Protein AF-A0A920BHS3-F1 (afdb_monomer_lite)

Sequence (103 aa):
MYTATYDMNGAQTLKPINDEVPKLIEKRTIVDLEEWPYPKEQLVPITEVVHDRLNVEVFRGCTRGCRFCQAGMITRPVRERSDEQVRTMIQSGLKRTGYDEVA

Foldseek 3Di:
DWDWDADPVRDIDIDDPDPVDDNDDDQPADPAPQPPDDPLDDDADPDDDPPNAAEFCFKQEDPPPDPPDPSNVNGPDIHGYDPVSRVVSVVSNCVVHVGPHYD

Radius of gyration: 20.28 Å; chains: 1; bounding box: 46×28×50 Å

Secondary structure (DSSP, 8-state):
-EEEEE-TT--EEEEESSTTS-SSPPP---S-TTTSPP-------SS--TT-SB----EES-TT--TT-HHHHHHPSPEE--HHHHHHHHHHHHHHH--S-B-

pLDDT: mean 92.04, std 3.55, range [77.75, 97.06]

Structure (mmCIF, N/CA/C/O backbone):
data_AF-A0A920BHS3-F1
#
_entry.id   AF-A0A920BHS3-F1
#
loop_
_atom_site.group_PDB
_atom_site.id
_atom_site.type_symbol
_atom_site.label_atom_id
_atom_site.label_alt_id
_atom_site.label_comp_id
_atom_site.label_asym_id
_atom_site.label_entity_id
_atom_site.label_seq_id
_atom_site.pdbx_PDB_ins_code
_atom_site.Cartn_x
_atom_site.Cartn_y
_atom_site.Cartn_z
_atom_site.occupancy
_atom_site.B_iso_or_equiv
_atom_site.auth_seq_id
_atom_site.auth_comp_id
_atom_site.auth_asym_id
_atom_site.auth_atom_id
_atom_site.pdbx_PDB_model_num
ATOM 1 N N . MET A 1 1 ? 0.378 0.891 -30.132 1.00 86.44 1 MET A N 1
ATOM 2 C CA . MET A 1 1 ? 1.197 1.901 -29.421 1.00 86.44 1 MET A CA 1
ATOM 3 C C . MET A 1 1 ? 2.664 1.489 -29.338 1.00 86.44 1 MET A C 1
ATOM 5 O O . MET A 1 1 ? 3.511 2.337 -29.563 1.00 86.44 1 MET A O 1
ATOM 9 N N . TYR A 1 2 ? 2.984 0.212 -29.092 1.00 95.94 2 TYR A N 1
ATOM 10 C CA . TYR A 1 2 ? 4.367 -0.283 -29.073 1.00 95.94 2 TYR A CA 1
ATOM 11 C C . TYR A 1 2 ? 4.536 -1.502 -29.984 1.00 95.94 2 TYR A C 1
ATOM 13 O O . TYR A 1 2 ? 3.586 -2.266 -30.156 1.00 95.94 2 TYR A O 1
ATOM 21 N N . THR A 1 3 ? 5.745 -1.695 -30.507 1.00 96.06 3 THR A N 1
ATOM 22 C CA . THR A 1 3 ? 6.179 -2.902 -31.218 1.00 96.06 3 THR A CA 1
ATOM 23 C C . THR A 1 3 ? 7.162 -3.671 -30.344 1.00 96.06 3 THR A C 1
ATOM 25 O O . THR A 1 3 ? 8.120 -3.091 -29.827 1.00 96.06 3 THR A O 1
ATOM 28 N N . ALA A 1 4 ? 6.924 -4.972 -30.180 1.00 95.81 4 ALA A N 1
ATOM 29 C CA . ALA A 1 4 ? 7.804 -5.863 -29.435 1.00 95.81 4 ALA A CA 1
ATOM 30 C C . ALA A 1 4 ? 8.838 -6.519 -30.360 1.00 95.81 4 ALA A C 1
ATOM 32 O O . ALA A 1 4 ? 8.488 -7.042 -31.416 1.00 95.81 4 ALA A O 1
ATOM 33 N N . THR A 1 5 ? 10.099 -6.531 -29.937 1.00 96.00 5 THR A N 1
ATOM 34 C CA . THR A 1 5 ? 11.183 -7.310 -30.555 1.00 96.00 5 THR A CA 1
ATOM 35 C C . THR A 1 5 ? 11.789 -8.251 -29.522 1.00 96.00 5 THR A C 1
ATOM 37 O O . THR A 1 5 ? 11.865 -7.883 -28.349 1.00 96.00 5 THR A O 1
ATOM 40 N N . TYR A 1 6 ? 12.237 -9.429 -29.951 1.00 96.62 6 TYR A N 1
ATOM 41 C CA . TYR A 1 6 ? 12.807 -10.455 -29.076 1.00 96.62 6 TYR A CA 1
ATOM 42 C C . TYR A 1 6 ? 14.255 -10.733 -29.466 1.00 96.62 6 TYR A C 1
ATOM 44 O O . TYR A 1 6 ? 14.568 -10.786 -30.657 1.00 96.62 6 TYR A O 1
ATOM 52 N N . ASP A 1 7 ? 15.132 -10.878 -28.476 1.00 95.94 7 ASP A N 1
ATOM 53 C CA . ASP A 1 7 ? 16.509 -11.310 -28.713 1.00 95.94 7 ASP A CA 1
ATOM 54 C C . ASP A 1 7 ? 16.613 -12.840 -28.883 1.00 95.94 7 ASP A C 1
ATOM 56 O O . ASP A 1 7 ? 15.622 -13.571 -28.807 1.00 95.94 7 ASP A O 1
ATOM 60 N N . MET A 1 8 ? 17.834 -13.338 -29.098 1.00 97.06 8 MET A N 1
ATOM 61 C CA . MET A 1 8 ? 18.115 -14.774 -29.241 1.00 97.06 8 MET A CA 1
ATOM 62 C C . MET A 1 8 ? 17.786 -15.613 -27.992 1.00 97.06 8 MET A C 1
ATOM 64 O O . MET A 1 8 ? 17.661 -16.829 -28.099 1.00 97.06 8 MET A O 1
ATOM 68 N N . ASN A 1 9 ? 17.628 -14.975 -26.828 1.00 96.38 9 ASN A N 1
ATOM 69 C CA . ASN A 1 9 ? 17.251 -15.604 -25.562 1.00 96.38 9 ASN A CA 1
ATOM 70 C C . ASN A 1 9 ? 15.748 -15.442 -25.253 1.00 96.38 9 ASN A C 1
ATOM 72 O O . ASN A 1 9 ? 15.288 -15.874 -24.196 1.00 96.38 9 ASN A O 1
ATOM 76 N N . GLY A 1 10 ? 14.978 -14.810 -26.147 1.00 93.19 10 GLY A N 1
ATOM 77 C CA . GLY A 1 10 ? 13.555 -14.533 -25.964 1.00 93.19 10 GLY A CA 1
ATOM 78 C C . GLY A 1 10 ? 13.247 -13.326 -25.070 1.00 93.19 10 GLY A C 1
ATOM 79 O O . GLY A 1 10 ? 12.088 -13.132 -24.699 1.00 93.19 10 GLY A O 1
ATOM 80 N N . ALA A 1 11 ? 14.235 -12.498 -24.718 1.00 94.94 11 ALA A N 1
ATOM 81 C CA . ALA A 1 11 ? 14.000 -11.288 -23.939 1.00 94.94 11 ALA A CA 1
ATOM 82 C C . ALA A 1 11 ? 13.293 -10.221 -24.788 1.00 94.94 11 ALA A C 1
ATOM 84 O O . ALA A 1 11 ? 13.702 -9.923 -25.912 1.00 94.94 11 ALA A O 1
ATOM 85 N N . GLN A 1 12 ? 12.226 -9.632 -24.241 1.00 95.12 12 GLN A N 1
ATOM 86 C CA . GLN A 1 12 ? 11.399 -8.648 -24.938 1.00 95.12 12 GLN A CA 1
ATOM 87 C C . GLN A 1 12 ? 11.950 -7.224 -24.784 1.00 95.12 12 GLN A C 1
ATOM 89 O O . GLN A 1 12 ? 12.262 -6.778 -23.683 1.00 95.12 12 GLN A O 1
ATOM 94 N N . THR A 1 13 ? 11.964 -6.473 -25.886 1.00 94.25 13 THR A N 1
ATOM 95 C CA . THR A 1 13 ? 12.139 -5.014 -25.908 1.00 94.25 13 THR A CA 1
ATOM 96 C C . THR A 1 13 ? 10.930 -4.356 -26.567 1.00 94.25 13 THR A C 1
ATOM 98 O O . THR A 1 13 ? 10.475 -4.813 -27.615 1.00 94.25 13 THR A O 1
ATOM 101 N N . LEU A 1 14 ? 10.419 -3.274 -25.974 1.00 94.81 14 LEU A N 1
ATOM 102 C CA . LEU A 1 14 ? 9.314 -2.485 -26.523 1.00 94.81 14 LEU A CA 1
ATOM 103 C C . LEU A 1 14 ? 9.842 -1.196 -27.159 1.00 94.81 14 LEU A C 1
ATOM 105 O O . LEU A 1 14 ? 10.611 -0.466 -26.536 1.00 94.81 14 LEU A O 1
ATOM 109 N N . LYS A 1 15 ? 9.401 -0.895 -28.384 1.00 94.56 15 LYS A N 1
ATOM 110 C CA . LYS A 1 15 ? 9.671 0.379 -29.068 1.00 94.56 15 LYS A CA 1
ATOM 111 C C . LYS A 1 15 ? 8.361 1.108 -29.375 1.00 94.56 15 LYS A C 1
ATOM 113 O O . LYS A 1 15 ? 7.433 0.454 -29.851 1.00 94.56 15 LYS A O 1
ATOM 118 N N . PRO A 1 16 ? 8.256 2.423 -29.119 1.00 96.12 16 PRO A N 1
ATOM 119 C CA . PRO A 1 16 ? 7.111 3.215 -29.563 1.00 96.12 16 PRO A CA 1
ATOM 120 C C . PRO A 1 16 ? 6.905 3.108 -31.076 1.00 96.12 16 PRO A C 1
ATOM 122 O O . PRO A 1 16 ? 7.879 3.023 -31.824 1.00 96.12 16 PRO A O 1
ATOM 125 N N . ILE A 1 17 ? 5.649 3.122 -31.529 1.00 96.38 17 ILE A N 1
ATOM 126 C CA . ILE A 1 17 ? 5.331 3.127 -32.969 1.00 96.38 17 ILE A CA 1
ATOM 127 C C . ILE A 1 17 ? 5.546 4.499 -33.626 1.00 96.38 17 ILE A C 1
ATOM 129 O O . ILE A 1 17 ? 5.704 4.561 -34.841 1.00 96.38 17 ILE A O 1
ATOM 133 N N . ASN A 1 18 ? 5.519 5.581 -32.842 1.00 95.38 18 ASN A N 1
ATOM 134 C CA . ASN A 1 18 ? 5.727 6.964 -33.273 1.00 95.38 18 ASN A CA 1
ATOM 135 C C . ASN A 1 18 ? 6.207 7.828 -32.085 1.00 95.38 18 ASN A C 1
ATOM 137 O O . ASN A 1 18 ? 6.285 7.336 -30.956 1.00 95.38 18 ASN A O 1
ATOM 141 N N . ASP A 1 19 ? 6.506 9.104 -32.339 1.00 94.81 19 ASP A N 1
ATOM 142 C CA . ASP A 1 19 ? 7.035 10.037 -31.331 1.00 94.81 19 ASP A CA 1
ATOM 143 C C . ASP A 1 19 ? 5.987 10.554 -30.328 1.00 94.81 19 ASP A C 1
ATOM 145 O O . ASP A 1 19 ? 6.352 11.106 -29.292 1.00 94.81 19 ASP A O 1
ATOM 149 N N . GLU A 1 20 ? 4.692 10.348 -30.587 1.00 95.88 20 GLU A N 1
ATOM 150 C CA . GLU A 1 20 ? 3.614 10.704 -29.649 1.00 95.88 20 GLU A CA 1
ATOM 151 C C . GLU A 1 20 ? 3.515 9.712 -28.482 1.00 95.88 20 GLU A C 1
ATOM 153 O O . GLU A 1 20 ? 2.950 10.017 -27.430 1.00 95.88 20 GLU A O 1
ATOM 158 N N . VAL A 1 21 ? 4.058 8.505 -28.657 1.00 95.38 21 VAL A N 1
ATOM 159 C CA . VAL A 1 21 ? 4.040 7.455 -27.645 1.00 95.38 21 VAL A CA 1
ATOM 160 C C . VAL A 1 21 ? 5.326 7.518 -26.805 1.00 95.38 21 VAL A C 1
ATOM 162 O O . VAL A 1 21 ? 6.431 7.438 -27.350 1.00 95.38 21 VAL A O 1
ATOM 165 N N . PRO A 1 22 ? 5.233 7.603 -25.465 1.00 94.00 22 PRO A N 1
ATOM 166 C CA . PRO A 1 22 ? 6.405 7.764 -24.613 1.00 94.00 22 PRO A CA 1
ATOM 167 C C . PRO A 1 22 ? 7.342 6.553 -24.682 1.00 94.00 22 PRO A C 1
ATOM 169 O O . PRO A 1 22 ? 6.917 5.399 -24.588 1.00 94.00 22 PRO A O 1
ATOM 172 N N . LYS A 1 23 ? 8.648 6.825 -24.794 1.00 92.25 23 LYS A N 1
ATOM 173 C CA . LYS A 1 23 ? 9.713 5.804 -24.783 1.00 92.25 23 LYS A CA 1
ATOM 174 C C . LYS A 1 23 ? 9.846 5.105 -23.429 1.00 92.25 23 LYS A C 1
ATOM 176 O O . LYS A 1 23 ? 10.166 3.922 -23.388 1.00 92.25 23 LYS A O 1
ATOM 181 N N . LEU A 1 24 ? 9.605 5.833 -22.340 1.00 91.75 24 LEU A N 1
ATOM 182 C CA . LEU A 1 24 ? 9.650 5.335 -20.968 1.00 91.75 24 LEU A CA 1
ATOM 183 C C . LEU A 1 24 ? 8.269 5.507 -20.336 1.00 91.75 24 LEU A C 1
ATOM 185 O O . LEU A 1 24 ? 7.707 6.598 -20.361 1.00 91.75 24 LEU A O 1
ATOM 189 N N . ILE A 1 25 ? 7.728 4.423 -19.780 1.00 90.75 25 ILE A N 1
ATOM 190 C CA . ILE A 1 25 ? 6.478 4.454 -19.020 1.00 90.75 25 ILE A CA 1
ATOM 191 C C . ILE A 1 25 ? 6.809 4.698 -17.555 1.00 90.75 25 ILE A C 1
ATOM 193 O O . ILE A 1 25 ? 7.488 3.890 -16.918 1.00 90.75 25 ILE A O 1
ATOM 197 N N . GLU A 1 26 ? 6.263 5.775 -17.004 1.00 90.62 26 GLU A N 1
ATOM 198 C CA . GLU A 1 26 ? 6.299 5.996 -15.568 1.00 90.62 26 GLU A CA 1
ATOM 199 C C . GLU A 1 26 ? 5.255 5.125 -14.872 1.00 90.62 26 GLU A C 1
ATOM 201 O O . GLU A 1 26 ? 4.053 5.161 -15.158 1.00 90.62 26 GLU A O 1
ATOM 206 N N . LYS A 1 27 ? 5.724 4.318 -13.922 1.00 88.81 27 LYS A N 1
ATOM 207 C CA . LYS A 1 27 ? 4.846 3.513 -13.084 1.00 88.81 27 LYS A CA 1
ATOM 208 C C . LYS A 1 27 ? 4.097 4.432 -12.122 1.00 88.81 27 LYS A C 1
ATOM 210 O O . LYS A 1 27 ? 4.714 5.044 -11.255 1.00 88.81 27 LYS A O 1
ATOM 215 N N . ARG A 1 28 ? 2.761 4.436 -12.182 1.00 89.12 28 ARG A N 1
ATOM 216 C CA . ARG A 1 28 ? 1.922 5.131 -11.193 1.00 89.12 28 ARG A CA 1
ATOM 217 C C . ARG A 1 28 ? 2.060 4.480 -9.818 1.00 89.12 28 ARG A C 1
ATOM 219 O O . ARG A 1 28 ? 1.407 3.482 -9.520 1.00 89.12 28 ARG A O 1
ATOM 226 N N . THR A 1 29 ? 2.928 5.051 -8.994 1.00 88.94 29 THR A N 1
ATOM 227 C CA . THR A 1 29 ? 3.212 4.583 -7.639 1.00 88.94 29 THR A CA 1
ATOM 228 C C . THR A 1 29 ? 3.096 5.762 -6.691 1.00 88.94 29 THR A C 1
ATOM 230 O O . THR A 1 29 ? 3.776 6.764 -6.866 1.00 88.94 29 THR A O 1
ATOM 233 N N . ILE A 1 30 ? 2.238 5.634 -5.682 1.00 89.44 30 ILE A N 1
ATOM 234 C CA . ILE A 1 30 ? 2.196 6.572 -4.558 1.00 89.44 30 ILE A CA 1
ATOM 235 C C . ILE A 1 30 ? 3.484 6.382 -3.759 1.00 89.44 30 ILE A C 1
ATOM 237 O O . ILE A 1 30 ? 3.722 5.281 -3.268 1.00 89.44 30 ILE A O 1
ATOM 241 N N . VAL A 1 31 ? 4.333 7.400 -3.687 1.00 87.62 31 VAL A N 1
ATOM 242 C CA . VAL A 1 31 ? 5.631 7.281 -3.008 1.00 87.62 31 VAL A CA 1
ATOM 243 C C . VAL A 1 31 ? 5.423 7.225 -1.501 1.00 87.62 31 VAL A C 1
ATOM 245 O O . VAL A 1 31 ? 5.838 6.255 -0.871 1.00 87.62 31 VAL A O 1
ATOM 248 N N . ASP A 1 32 ? 4.705 8.211 -0.972 1.00 91.06 32 ASP A N 1
ATOM 249 C CA . ASP A 1 32 ? 4.383 8.323 0.440 1.00 91.06 32 ASP A CA 1
ATOM 250 C C . ASP A 1 32 ? 2.921 7.937 0.684 1.00 91.06 32 ASP A C 1
ATOM 252 O O . ASP A 1 32 ? 1.991 8.550 0.151 1.00 91.06 32 ASP A O 1
ATOM 256 N N . LEU A 1 33 ? 2.718 6.863 1.447 1.00 91.56 33 LEU A N 1
ATOM 257 C CA . LEU A 1 33 ? 1.378 6.407 1.784 1.00 91.56 33 LEU A CA 1
ATOM 258 C C . LEU A 1 33 ? 0.750 7.302 2.860 1.00 91.56 33 LEU A C 1
ATOM 260 O O . LEU A 1 33 ? -0.470 7.444 2.865 1.00 91.56 33 LEU A O 1
ATOM 264 N N . GLU A 1 34 ? 1.555 7.924 3.720 1.00 87.69 34 GLU A N 1
ATOM 265 C CA . GLU A 1 34 ? 1.114 8.777 4.819 1.00 87.69 34 GLU A CA 1
ATOM 266 C C . GLU A 1 34 ? 0.449 10.058 4.308 1.00 87.69 34 GLU A C 1
ATOM 268 O O . GLU A 1 34 ? -0.657 10.382 4.746 1.00 87.69 34 GLU A O 1
ATOM 273 N N . GLU A 1 35 ? 1.039 10.706 3.301 1.00 88.75 35 GLU A N 1
ATOM 274 C CA . GLU A 1 35 ? 0.441 11.870 2.629 1.00 88.75 35 GLU A CA 1
ATOM 275 C C . GLU A 1 35 ? -0.786 11.509 1.780 1.00 88.75 35 GLU A C 1
ATOM 277 O O . GLU A 1 35 ? -1.640 12.356 1.496 1.00 88.75 35 GLU A O 1
ATOM 282 N N . TRP A 1 36 ? -0.906 10.246 1.362 1.00 87.88 36 TRP A N 1
ATOM 283 C CA . TRP A 1 36 ? -2.009 9.828 0.510 1.00 87.88 36 TRP A CA 1
ATOM 284 C C . TRP A 1 36 ? -3.324 9.725 1.293 1.00 87.88 36 TRP A C 1
ATOM 286 O O . TRP A 1 36 ? -3.399 8.969 2.274 1.00 87.88 36 TRP A O 1
ATOM 296 N N . PRO A 1 37 ? -4.403 10.393 0.831 1.00 82.94 37 PRO A N 1
ATOM 297 C CA . PRO A 1 37 ? -5.675 10.403 1.532 1.00 82.94 37 PRO A CA 1
ATOM 298 C C . PRO A 1 37 ? -6.231 8.987 1.681 1.00 82.94 37 PRO A C 1
ATOM 300 O O . PRO A 1 37 ? -6.557 8.300 0.710 1.00 82.94 37 PRO A O 1
ATOM 303 N N . TYR A 1 38 ? -6.355 8.560 2.933 1.00 79.06 38 TYR A N 1
ATOM 304 C CA . TYR A 1 38 ? -7.063 7.343 3.293 1.00 79.06 38 TYR A CA 1
ATOM 305 C C . TYR A 1 38 ? -8.575 7.509 3.032 1.00 79.06 38 TYR A C 1
ATOM 307 O O . TYR A 1 38 ? -9.115 8.577 3.344 1.00 79.06 38 TYR A O 1
ATOM 315 N N . PRO A 1 39 ? -9.288 6.497 2.499 1.00 77.75 39 PRO A N 1
ATOM 316 C CA . PRO A 1 39 ? -10.749 6.505 2.422 1.00 77.75 39 PRO A CA 1
ATOM 317 C C . PRO A 1 39 ? -11.363 6.448 3.829 1.00 77.75 39 PRO A C 1
ATOM 319 O O . PRO A 1 39 ? -11.697 5.392 4.356 1.00 77.75 39 PRO A O 1
ATOM 322 N N . LYS A 1 40 ? -11.509 7.623 4.451 1.00 80.88 40 LYS A N 1
ATOM 323 C CA . LYS A 1 40 ? -11.993 7.793 5.832 1.00 80.88 40 LYS A CA 1
ATOM 324 C C . LYS A 1 40 ? -13.462 7.388 6.021 1.00 80.88 40 LYS A C 1
ATOM 326 O O . LYS A 1 40 ? -13.897 7.234 7.159 1.00 80.88 40 LYS A O 1
ATOM 331 N N . GLU A 1 41 ? -14.215 7.243 4.934 1.00 86.12 41 GLU A N 1
ATOM 332 C CA . GLU A 1 41 ? -15.660 6.993 4.912 1.00 86.12 41 GLU A CA 1
ATOM 333 C C . GLU A 1 41 ? -15.957 5.657 4.235 1.00 86.12 41 GLU A C 1
ATOM 335 O O . GLU A 1 41 ? -16.410 5.595 3.095 1.00 86.12 41 GLU A O 1
ATOM 340 N N . GLN A 1 42 ? -15.656 4.566 4.939 1.00 86.31 42 GLN A N 1
ATOM 341 C CA . GLN A 1 42 ? -16.051 3.233 4.497 1.00 86.31 42 GLN A CA 1
ATOM 342 C C . GLN A 1 42 ? -17.584 3.115 4.530 1.00 86.31 42 GLN A C 1
ATOM 344 O O . GLN A 1 42 ? -18.219 3.500 5.513 1.00 86.31 42 GLN A O 1
ATOM 349 N N . LEU A 1 43 ? -18.172 2.571 3.461 1.00 89.19 43 LEU A N 1
ATOM 350 C CA . LEU A 1 43 ? -19.603 2.270 3.408 1.00 89.19 43 LEU A CA 1
ATOM 351 C C . LEU A 1 43 ? -19.950 1.175 4.426 1.00 89.19 43 LEU A C 1
ATOM 353 O O . LEU A 1 43 ? -19.227 0.182 4.543 1.00 89.19 43 LEU A O 1
ATOM 357 N N . VAL A 1 44 ? -21.069 1.357 5.128 1.00 92.06 44 VAL A N 1
ATOM 358 C CA . VAL A 1 44 ? -21.608 0.385 6.088 1.00 92.06 44 VAL A CA 1
ATOM 359 C C . VAL A 1 44 ? -22.860 -0.252 5.480 1.00 92.06 44 VAL A C 1
ATOM 361 O O . VAL A 1 44 ? -23.824 0.468 5.199 1.00 92.06 44 VAL A O 1
ATOM 364 N N . PRO A 1 45 ? -22.849 -1.565 5.201 1.00 91.12 45 PRO A N 1
ATOM 365 C CA . PRO A 1 45 ? -24.020 -2.274 4.701 1.00 91.12 45 PRO A CA 1
ATOM 366 C C . PRO A 1 45 ? -25.172 -2.272 5.714 1.00 91.12 45 PRO A C 1
ATOM 368 O O . PRO A 1 45 ? -24.962 -2.264 6.920 1.00 91.12 45 PRO A O 1
ATOM 371 N N . ILE A 1 46 ? -26.409 -2.335 5.217 1.00 91.88 46 ILE A N 1
ATOM 372 C CA . ILE A 1 46 ? -27.627 -2.491 6.042 1.00 91.88 46 ILE A CA 1
ATOM 373 C C . ILE A 1 46 ? -28.047 -3.962 6.215 1.00 91.88 46 ILE A C 1
ATOM 375 O O . ILE A 1 46 ? -29.143 -4.255 6.684 1.00 91.88 46 ILE A O 1
ATOM 379 N N . THR A 1 47 ? -27.214 -4.890 5.751 1.00 92.12 47 THR A N 1
ATOM 380 C CA . THR A 1 47 ? -27.431 -6.337 5.793 1.00 92.12 47 THR A CA 1
ATOM 381 C C . THR A 1 47 ? -26.117 -7.008 6.160 1.00 92.12 47 THR A C 1
ATOM 383 O O . THR A 1 47 ? -25.054 -6.439 5.918 1.00 92.12 47 THR A O 1
ATOM 386 N N . GLU A 1 48 ? -26.191 -8.202 6.731 1.00 88.44 48 GLU A N 1
ATOM 387 C CA . GLU A 1 48 ? -25.010 -8.952 7.140 1.00 88.44 48 GLU A CA 1
ATOM 388 C C . GLU A 1 48 ? -24.146 -9.321 5.924 1.00 88.44 48 GLU A C 1
ATOM 390 O O . GLU A 1 48 ? -24.646 -9.762 4.883 1.00 88.44 48 GLU A O 1
ATOM 395 N N . VAL A 1 49 ? -22.832 -9.134 6.053 1.00 90.81 49 VAL A N 1
ATOM 396 C CA . VAL A 1 49 ? -21.849 -9.443 5.011 1.00 90.81 49 VAL A CA 1
ATOM 397 C C . VAL A 1 49 ? -20.712 -10.289 5.575 1.00 90.81 49 VAL A C 1
ATOM 399 O O . VAL A 1 49 ? -20.387 -10.231 6.752 1.00 90.81 49 VAL A O 1
ATOM 402 N N . VAL A 1 50 ? -20.039 -11.053 4.712 1.00 91.19 50 VAL A N 1
ATOM 403 C CA . VAL A 1 50 ? -18.935 -11.949 5.119 1.00 91.19 50 VAL A CA 1
ATOM 404 C C . VAL A 1 50 ? -17.766 -11.197 5.778 1.00 91.19 50 VAL A C 1
ATOM 406 O O . VAL A 1 50 ? -17.009 -11.764 6.566 1.00 91.19 50 VAL A O 1
ATOM 409 N N . HIS A 1 51 ? -17.576 -9.922 5.440 1.00 89.00 51 HIS A N 1
ATOM 410 C CA . HIS A 1 51 ? -16.522 -9.074 5.995 1.00 89.00 51 HIS A CA 1
ATOM 411 C C . HIS A 1 51 ? -17.130 -7.868 6.706 1.00 89.00 51 HIS A C 1
ATOM 413 O O . HIS A 1 51 ? -16.947 -6.731 6.272 1.00 89.00 51 HIS A O 1
ATOM 419 N N . ASP A 1 52 ? -17.857 -8.144 7.787 1.00 90.38 52 ASP A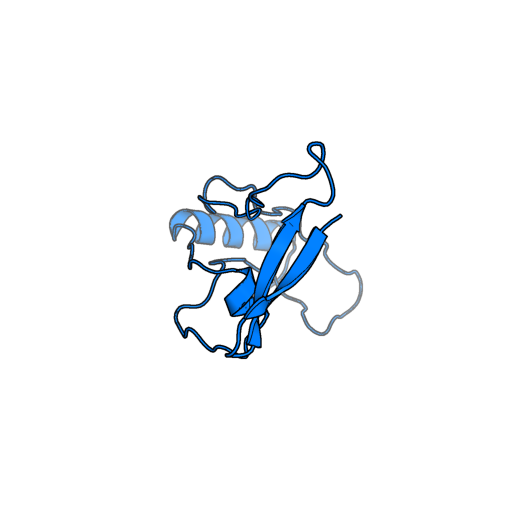 N 1
ATOM 420 C CA . ASP A 1 52 ? -18.541 -7.143 8.610 1.00 90.38 52 ASP A CA 1
ATOM 421 C C . ASP A 1 52 ? -17.591 -6.498 9.635 1.00 90.38 52 ASP A C 1
ATOM 423 O O . ASP A 1 52 ? -17.679 -6.708 10.841 1.00 90.38 52 ASP A O 1
ATOM 427 N N . ARG A 1 53 ? -16.579 -5.785 9.127 1.00 92.44 53 ARG A N 1
ATOM 428 C CA . ARG A 1 53 ? -15.518 -5.163 9.934 1.00 92.44 53 ARG A CA 1
ATOM 429 C C . ARG A 1 53 ? -14.913 -3.939 9.257 1.00 92.44 53 ARG A C 1
ATOM 431 O O . ARG A 1 53 ? -14.980 -3.771 8.031 1.00 92.44 53 ARG A O 1
ATOM 438 N N . LEU A 1 54 ? -14.252 -3.098 10.048 1.00 93.12 54 LEU A N 1
ATOM 439 C CA . LEU A 1 54 ? -13.480 -1.970 9.534 1.00 93.12 54 LEU A CA 1
ATOM 440 C C . LEU A 1 54 ? -12.191 -2.483 8.875 1.00 93.12 54 LEU A C 1
ATOM 442 O O . LEU A 1 54 ? -11.404 -3.161 9.526 1.00 93.12 54 LEU A O 1
ATOM 446 N N . ASN A 1 55 ? -11.948 -2.142 7.608 1.00 92.31 55 ASN A N 1
ATOM 447 C CA . ASN A 1 55 ? -10.708 -2.517 6.920 1.00 92.31 55 ASN A CA 1
ATOM 448 C C . ASN A 1 55 ? -9.743 -1.337 6.933 1.00 92.31 55 ASN A C 1
ATOM 450 O O . ASN A 1 55 ? -10.134 -0.249 6.515 1.00 92.31 55 ASN A O 1
ATOM 454 N N . VAL A 1 56 ? -8.494 -1.544 7.354 1.00 93.12 56 VAL A N 1
ATOM 455 C CA . VAL A 1 56 ? -7.489 -0.475 7.459 1.00 93.12 56 VAL A CA 1
ATOM 456 C C . VAL A 1 56 ? -6.218 -0.835 6.682 1.00 93.12 56 VAL A C 1
ATOM 458 O O . VAL A 1 56 ? -5.497 -1.770 7.014 1.00 93.12 56 VAL A O 1
ATOM 461 N N . GLU A 1 57 ? -5.890 -0.062 5.638 1.00 93.00 57 GLU A N 1
ATOM 462 C CA . GLU A 1 57 ? -4.648 -0.259 4.868 1.00 93.00 57 GLU A CA 1
ATOM 463 C C . GLU A 1 57 ? -3.438 0.258 5.660 1.00 93.00 57 GLU A C 1
ATOM 465 O O . GLU A 1 57 ? -3.175 1.461 5.685 1.00 93.00 57 GLU A O 1
ATOM 470 N N . VAL A 1 58 ? -2.685 -0.657 6.276 1.00 93.75 58 VAL A N 1
ATOM 471 C CA . VAL A 1 58 ? -1.462 -0.346 7.042 1.00 93.75 58 VAL A CA 1
ATOM 472 C C . VAL A 1 58 ? -0.205 -0.225 6.172 1.00 93.75 58 VAL A C 1
ATOM 474 O O . VAL A 1 58 ? 0.700 0.541 6.493 1.00 93.75 58 VAL A O 1
ATOM 477 N N . PHE A 1 59 ? -0.136 -0.949 5.052 1.00 93.62 59 PHE A N 1
ATOM 478 C CA . PHE A 1 59 ? 0.976 -0.886 4.102 1.00 93.62 59 PHE A CA 1
ATOM 479 C C . PHE A 1 59 ? 0.533 -1.295 2.695 1.00 93.62 59 PHE A C 1
ATOM 481 O O . PHE A 1 59 ? -0.485 -1.961 2.508 1.00 93.62 59 PHE A O 1
ATOM 488 N N . ARG A 1 60 ? 1.350 -0.957 1.691 1.00 93.06 60 ARG A N 1
ATOM 489 C CA . ARG A 1 60 ? 1.202 -1.422 0.308 1.00 93.06 60 ARG A CA 1
ATOM 490 C C . ARG A 1 60 ? 2.521 -1.971 -0.226 1.00 93.06 60 ARG A C 1
ATOM 492 O O . ARG A 1 60 ? 3.533 -1.277 -0.239 1.00 93.06 60 ARG A O 1
ATOM 499 N N . GLY A 1 61 ? 2.496 -3.205 -0.721 1.00 91.75 61 GLY A N 1
ATOM 500 C CA . GLY A 1 61 ? 3.687 -3.945 -1.154 1.00 91.75 61 GLY A CA 1
ATOM 501 C C . GLY A 1 61 ? 3.854 -5.249 -0.378 1.00 91.75 61 GLY A C 1
ATOM 502 O O . GLY A 1 61 ? 3.077 -5.545 0.515 1.00 91.75 61 GLY A O 1
ATOM 503 N N . CYS A 1 62 ? 4.855 -6.062 -0.717 1.00 90.62 62 CYS A N 1
ATOM 504 C CA . CYS A 1 62 ? 5.179 -7.271 0.046 1.00 90.62 62 CYS A CA 1
ATOM 505 C C . CYS A 1 62 ? 6.695 -7.498 0.069 1.00 90.62 62 CYS A C 1
ATOM 507 O O . CYS A 1 62 ? 7.341 -7.453 -0.980 1.00 90.62 62 CYS A O 1
ATOM 509 N N . THR A 1 63 ? 7.251 -7.795 1.246 1.00 90.12 63 THR A N 1
ATOM 510 C CA . THR A 1 63 ? 8.686 -8.075 1.443 1.00 90.12 63 THR A CA 1
ATOM 511 C C . THR A 1 63 ? 9.117 -9.441 0.901 1.00 90.12 63 THR A C 1
ATOM 513 O O . THR A 1 63 ? 10.303 -9.671 0.689 1.00 90.12 63 THR A O 1
ATOM 516 N N . ARG A 1 64 ? 8.178 -10.361 0.627 1.00 90.62 64 ARG A N 1
ATOM 517 C CA . ARG A 1 64 ? 8.497 -11.758 0.268 1.00 90.62 64 ARG A CA 1
ATOM 518 C C . ARG A 1 64 ? 9.019 -11.974 -1.145 1.00 90.62 64 ARG A C 1
ATOM 520 O O . ARG A 1 64 ? 9.577 -13.026 -1.433 1.00 90.62 64 ARG A O 1
ATOM 527 N N . GLY A 1 65 ? 8.822 -11.026 -2.056 1.00 87.44 65 GLY A N 1
ATOM 528 C CA . GLY A 1 65 ? 9.471 -11.095 -3.364 1.00 87.44 65 GLY A CA 1
ATOM 529 C C . GLY A 1 65 ? 8.967 -12.188 -4.325 1.00 87.44 65 GLY A C 1
ATOM 530 O O . GLY A 1 65 ? 9.526 -12.304 -5.417 1.00 87.44 65 GLY A O 1
ATOM 531 N N . CYS A 1 66 ? 7.898 -12.930 -4.007 1.00 92.81 66 CYS A N 1
ATOM 532 C CA . CYS A 1 66 ? 7.371 -14.023 -4.838 1.00 92.81 66 CYS A CA 1
ATOM 533 C C . CYS A 1 66 ? 7.151 -13.589 -6.299 1.00 92.81 66 CYS A C 1
ATOM 535 O O . CYS A 1 66 ? 6.402 -12.647 -6.563 1.00 92.81 66 CYS A O 1
ATOM 537 N N . ARG A 1 67 ? 7.796 -14.279 -7.250 1.00 90.38 67 ARG A N 1
ATOM 538 C CA . ARG A 1 67 ? 7.763 -13.935 -8.688 1.00 90.38 67 ARG A CA 1
ATOM 539 C C . ARG A 1 67 ? 6.404 -14.174 -9.346 1.00 90.38 67 ARG A C 1
ATOM 541 O O . ARG A 1 67 ? 6.068 -13.498 -10.306 1.00 90.38 67 ARG A O 1
ATOM 548 N N . PHE A 1 68 ? 5.625 -15.104 -8.801 1.00 92.88 68 PHE A N 1
ATOM 549 C CA . PHE A 1 68 ? 4.280 -15.434 -9.276 1.00 92.88 68 PHE A CA 1
ATOM 550 C C . PHE A 1 68 ? 3.185 -14.556 -8.647 1.00 92.88 68 PHE A C 1
ATOM 552 O O . PHE A 1 68 ? 2.029 -14.630 -9.052 1.00 92.88 68 PHE A O 1
ATOM 559 N N . CYS A 1 69 ? 3.511 -13.737 -7.638 1.00 93.50 69 CYS A N 1
ATOM 560 C CA . CYS A 1 69 ? 2.521 -12.905 -6.964 1.00 93.50 69 CYS A CA 1
ATOM 561 C C . CYS A 1 69 ? 2.290 -11.616 -7.759 1.00 93.50 69 CYS A C 1
ATOM 563 O O . CYS A 1 69 ? 3.096 -10.683 -7.694 1.00 93.50 69 CYS A O 1
ATOM 565 N N . GLN A 1 70 ? 1.165 -11.551 -8.474 1.00 92.81 70 GLN A N 1
ATOM 566 C CA . GLN A 1 70 ? 0.764 -10.369 -9.24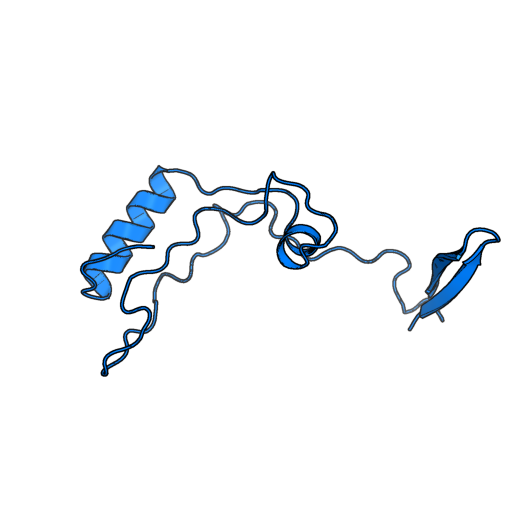0 1.00 92.81 70 GLN A CA 1
ATOM 567 C C . GLN A 1 70 ? 0.639 -9.128 -8.342 1.00 92.81 70 GLN A C 1
ATOM 569 O O . GLN A 1 70 ? 1.237 -8.097 -8.656 1.00 92.81 70 GLN A O 1
ATOM 574 N N . ALA A 1 71 ? -0.023 -9.244 -7.184 1.00 89.38 71 ALA A N 1
ATOM 575 C CA . ALA A 1 71 ? -0.119 -8.156 -6.208 1.00 89.38 71 ALA A CA 1
ATOM 576 C C . ALA A 1 71 ? 1.270 -7.644 -5.797 1.00 89.38 71 ALA A C 1
ATOM 578 O O . ALA A 1 71 ? 1.528 -6.443 -5.849 1.00 89.38 71 ALA A O 1
ATOM 579 N N . GLY A 1 72 ? 2.200 -8.549 -5.484 1.00 90.69 72 GLY A N 1
ATOM 580 C CA . GLY A 1 72 ? 3.576 -8.200 -5.148 1.00 90.69 72 GLY A CA 1
ATOM 581 C C . GLY A 1 72 ? 4.309 -7.507 -6.295 1.00 90.69 72 GLY A C 1
ATOM 582 O O . GLY A 1 72 ? 5.019 -6.538 -6.056 1.00 90.69 72 GLY A O 1
ATOM 583 N N . MET A 1 73 ? 4.153 -7.959 -7.538 1.00 90.44 73 MET A N 1
ATOM 584 C CA . MET A 1 73 ? 4.850 -7.352 -8.677 1.00 90.44 73 MET A CA 1
ATOM 585 C C . MET A 1 73 ? 4.340 -5.935 -8.978 1.00 90.44 73 MET A C 1
ATOM 587 O O . MET A 1 73 ? 5.126 -5.023 -9.239 1.00 90.44 73 MET A O 1
ATOM 591 N N . ILE A 1 74 ? 3.028 -5.726 -8.864 1.00 91.31 74 ILE A N 1
ATOM 592 C CA . ILE A 1 74 ? 2.407 -4.420 -9.103 1.00 91.31 74 ILE A CA 1
ATOM 593 C C . ILE A 1 74 ? 2.722 -3.445 -7.970 1.00 91.31 74 ILE A C 1
ATOM 595 O O . ILE A 1 74 ? 3.037 -2.287 -8.230 1.00 91.31 74 ILE A O 1
ATOM 599 N N . THR A 1 75 ? 2.680 -3.889 -6.714 1.00 91.50 75 THR A N 1
ATOM 600 C CA . THR A 1 75 ? 2.687 -2.976 -5.559 1.00 91.50 75 THR A CA 1
ATOM 601 C C . THR A 1 75 ? 4.058 -2.697 -4.951 1.00 91.50 75 THR A C 1
ATOM 603 O O . THR A 1 75 ? 4.140 -1.84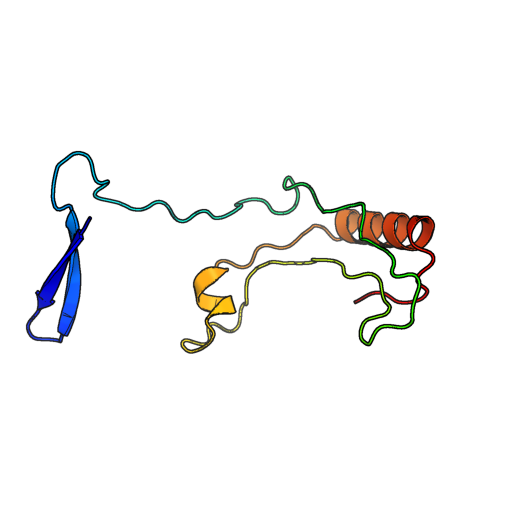4 -4.075 1.00 91.50 75 THR A O 1
ATOM 606 N N . ARG A 1 76 ? 5.141 -3.336 -5.410 1.00 90.06 76 ARG A N 1
ATOM 607 C CA . ARG A 1 76 ? 6.509 -2.998 -4.965 1.00 90.06 76 ARG A CA 1
ATOM 608 C C . ARG A 1 76 ? 6.883 -1.532 -5.278 1.00 90.06 76 ARG A C 1
ATOM 610 O O . ARG A 1 76 ? 6.511 -1.055 -6.359 1.00 90.06 76 ARG A O 1
ATOM 617 N N . PRO A 1 77 ? 7.677 -0.864 -4.417 1.00 91.88 77 PRO A N 1
ATOM 618 C CA . PRO A 1 77 ? 8.240 -1.364 -3.152 1.00 91.88 77 PRO A CA 1
ATOM 619 C C . PRO A 1 77 ? 7.227 -1.354 -1.992 1.00 91.88 77 PRO A C 1
ATOM 621 O O . PRO A 1 77 ? 6.124 -0.821 -2.127 1.00 91.88 77 PRO A O 1
ATOM 624 N N . VAL A 1 78 ? 7.610 -1.970 -0.867 1.00 93.75 78 VAL A N 1
ATOM 625 C CA . VAL A 1 78 ? 6.851 -1.892 0.394 1.00 93.75 78 VAL A CA 1
ATOM 626 C C . VAL A 1 78 ? 6.872 -0.455 0.899 1.00 93.75 78 VAL A C 1
ATOM 628 O O . VAL A 1 78 ? 7.931 0.165 0.925 1.00 93.75 78 VAL A O 1
ATOM 631 N N . ARG A 1 79 ? 5.695 0.057 1.256 1.00 93.62 79 ARG A N 1
ATOM 632 C CA . ARG A 1 79 ? 5.465 1.381 1.840 1.00 93.62 79 ARG A CA 1
ATOM 633 C C . ARG A 1 79 ? 4.471 1.223 2.975 1.00 93.62 79 ARG A C 1
ATOM 635 O O . ARG A 1 79 ? 3.445 0.574 2.774 1.00 93.62 79 ARG A O 1
ATOM 642 N N . GLU A 1 80 ? 4.765 1.801 4.123 1.00 94.12 80 GLU A N 1
ATOM 643 C CA . GLU A 1 80 ? 4.008 1.617 5.361 1.00 94.12 80 GLU A CA 1
ATOM 644 C C . GLU A 1 80 ? 3.442 2.965 5.815 1.00 94.12 80 GLU A C 1
ATOM 646 O O . GLU A 1 80 ? 3.984 4.011 5.462 1.00 94.12 80 GLU A O 1
ATOM 651 N N . ARG A 1 81 ? 2.332 2.945 6.554 1.00 94.50 81 ARG A N 1
ATOM 652 C CA . ARG A 1 81 ? 1.837 4.115 7.290 1.00 94.50 81 ARG A CA 1
ATOM 653 C C . ARG A 1 81 ? 2.471 4.157 8.677 1.00 94.50 81 ARG A C 1
ATOM 655 O O . ARG A 1 81 ?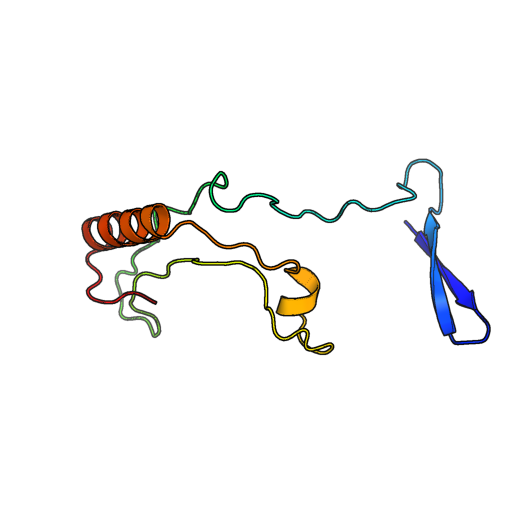 2.792 3.107 9.234 1.00 94.50 81 ARG A O 1
ATOM 662 N N . SER A 1 82 ? 2.588 5.351 9.253 1.00 94.75 82 SER A N 1
ATOM 663 C CA . SER A 1 82 ? 2.985 5.507 10.653 1.00 94.75 82 SER A CA 1
ATOM 664 C C . SER A 1 82 ? 1.959 4.868 11.595 1.00 94.75 82 SER A C 1
ATOM 666 O O . SER A 1 82 ? 0.763 4.770 11.291 1.00 94.75 82 SER A O 1
ATOM 668 N N . ASP A 1 83 ? 2.414 4.428 12.766 1.00 96.19 83 ASP A N 1
ATOM 669 C CA . ASP A 1 83 ? 1.536 3.816 13.760 1.00 96.19 83 ASP A CA 1
ATOM 670 C C . ASP A 1 83 ? 0.499 4.819 14.294 1.00 96.19 83 ASP A C 1
ATOM 672 O O . ASP A 1 83 ? -0.660 4.457 14.507 1.00 96.19 83 ASP A O 1
ATOM 676 N N . GLU A 1 84 ? 0.884 6.088 14.444 1.00 95.88 84 GLU A N 1
ATOM 677 C CA . GLU A 1 84 ? -0.008 7.183 14.831 1.00 95.88 84 GLU A CA 1
ATOM 678 C C . GLU A 1 84 ? -1.165 7.352 13.835 1.00 95.88 84 GLU A C 1
ATOM 680 O O . GLU A 1 84 ? -2.340 7.417 14.229 1.00 95.88 84 GLU A O 1
ATOM 685 N N . GLN A 1 85 ? -0.858 7.361 12.535 1.00 94.06 85 GLN A N 1
ATOM 686 C CA . GLN A 1 85 ? -1.875 7.491 11.500 1.00 94.06 85 GLN A CA 1
ATOM 687 C C . GLN A 1 85 ? -2.825 6.287 11.499 1.00 94.06 85 GLN A C 1
ATOM 689 O O . GLN A 1 85 ? -4.045 6.465 11.431 1.00 94.06 85 GLN A O 1
ATOM 694 N N . VAL A 1 86 ? -2.294 5.069 11.642 1.00 95.25 86 VAL A N 1
ATOM 695 C CA . VAL A 1 86 ? -3.101 3.841 11.723 1.00 95.25 86 VAL A CA 1
ATOM 696 C C . VAL A 1 86 ? -4.037 3.875 12.933 1.00 95.25 86 VAL A C 1
ATOM 698 O O . VAL A 1 86 ? -5.234 3.619 12.790 1.00 95.25 86 VAL A O 1
ATOM 701 N N . ARG A 1 87 ? -3.542 4.261 14.116 1.00 95.50 87 ARG A N 1
ATOM 702 C CA . ARG A 1 87 ? -4.367 4.405 15.332 1.00 95.50 87 ARG A CA 1
ATOM 703 C C . ARG A 1 87 ? -5.501 5.405 15.127 1.00 95.50 87 ARG A C 1
ATOM 705 O O . ARG A 1 87 ? -6.646 5.116 15.476 1.00 95.50 87 ARG A O 1
ATOM 712 N N . THR A 1 88 ? -5.197 6.544 14.510 1.00 94.06 88 THR A N 1
ATOM 713 C CA . THR A 1 88 ? -6.186 7.587 14.206 1.00 94.06 88 THR A CA 1
ATOM 714 C C . THR A 1 88 ? -7.258 7.085 13.238 1.00 94.06 88 THR A C 1
ATOM 716 O O . THR A 1 88 ? -8.451 7.336 13.443 1.00 9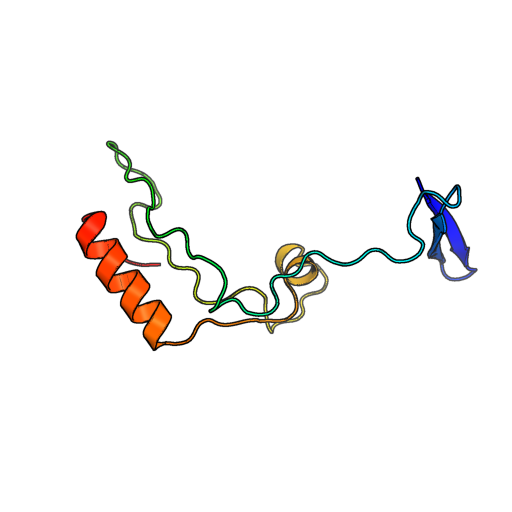4.06 88 THR A O 1
ATOM 719 N N . MET A 1 89 ? -6.851 6.348 12.199 1.00 93.81 89 MET A N 1
ATOM 720 C CA . MET A 1 89 ? -7.753 5.740 11.218 1.00 93.81 89 MET A CA 1
ATOM 721 C C . MET A 1 89 ? -8.700 4.728 11.869 1.00 93.81 89 MET A C 1
ATOM 723 O O . MET A 1 89 ? -9.903 4.785 11.616 1.00 93.81 89 MET A O 1
ATOM 727 N N . ILE A 1 90 ? -8.186 3.873 12.757 1.00 94.94 90 ILE A N 1
ATOM 728 C CA . ILE A 1 90 ? -8.981 2.887 13.497 1.00 94.94 90 ILE A CA 1
ATOM 729 C C . ILE A 1 90 ? -10.005 3.578 14.402 1.00 94.94 90 ILE A C 1
ATOM 731 O O . ILE A 1 90 ? -11.204 3.346 14.264 1.00 94.94 90 ILE A O 1
ATOM 735 N N . GLN A 1 91 ? -9.556 4.471 15.290 1.00 94.94 91 GLN A N 1
ATOM 736 C CA . GLN A 1 91 ? -10.435 5.148 16.252 1.00 94.94 91 GLN A CA 1
ATOM 737 C C . GLN A 1 91 ? -11.553 5.932 15.554 1.00 94.94 91 GLN A C 1
ATOM 739 O O . GLN A 1 91 ? -12.721 5.861 15.943 1.00 94.94 91 GLN A O 1
ATOM 744 N N . SER A 1 92 ? -11.200 6.659 14.492 1.00 93.50 92 SER A N 1
ATOM 745 C CA . SER A 1 92 ? -12.156 7.453 13.716 1.00 93.50 92 SER A CA 1
ATOM 746 C C . SER A 1 92 ? -13.107 6.580 12.896 1.00 93.50 92 SER A C 1
ATOM 748 O O . SER A 1 92 ? -14.270 6.942 12.718 1.00 93.50 92 SER A O 1
ATOM 750 N N . GLY A 1 93 ? -12.619 5.454 12.370 1.00 94.38 93 GLY A N 1
ATOM 751 C CA . GLY A 1 93 ? -13.409 4.507 11.591 1.00 94.38 93 GLY A CA 1
ATOM 752 C C . GLY A 1 93 ? -14.453 3.800 12.448 1.00 94.38 93 GLY A C 1
ATOM 753 O O . GLY A 1 93 ? -15.633 3.848 12.108 1.00 94.38 93 GLY A O 1
ATOM 754 N N . LEU A 1 94 ? -14.051 3.238 13.591 1.00 94.62 94 LEU A N 1
ATOM 755 C CA . LEU A 1 94 ? -14.952 2.535 14.513 1.00 94.62 94 LEU A CA 1
ATOM 756 C C . LEU A 1 94 ? -16.060 3.463 15.021 1.00 94.62 94 LEU A C 1
ATOM 758 O O . LEU A 1 94 ? -17.238 3.144 14.901 1.00 94.62 94 LEU A O 1
ATOM 762 N N . LYS A 1 95 ? -15.701 4.675 15.472 1.00 94.38 95 LYS A N 1
ATOM 763 C CA . LYS A 1 95 ? -16.677 5.668 15.953 1.00 94.38 95 LYS A CA 1
ATOM 764 C C . LYS A 1 95 ? -17.733 6.034 14.903 1.00 94.38 95 LYS A C 1
ATOM 766 O O . LYS A 1 95 ? -18.862 6.353 15.259 1.00 94.38 95 LYS A O 1
ATOM 771 N N . ARG A 1 96 ? -17.357 6.056 13.622 1.00 93.19 96 ARG A N 1
ATOM 772 C CA . ARG A 1 96 ? -18.247 6.450 12.519 1.00 93.19 96 ARG A CA 1
ATOM 773 C C . ARG A 1 96 ? -19.111 5.297 12.024 1.00 93.19 96 ARG A C 1
ATOM 775 O O . ARG A 1 96 ? -20.256 5.520 11.656 1.00 93.19 96 ARG A O 1
ATOM 782 N N . THR A 1 97 ? -18.527 4.107 11.942 1.00 93.19 97 THR A N 1
ATOM 783 C CA . THR A 1 97 ? -19.146 2.941 11.299 1.00 93.19 97 THR A CA 1
ATOM 784 C C . THR A 1 97 ? -19.941 2.081 12.271 1.00 93.19 97 THR A C 1
ATOM 786 O O . THR A 1 97 ? -20.888 1.432 11.847 1.00 93.19 97 THR A O 1
ATOM 789 N N . GLY A 1 98 ? -19.582 2.093 13.558 1.00 92.62 98 GLY A N 1
ATOM 790 C CA . GLY A 1 98 ? -20.185 1.226 14.566 1.00 92.62 98 GLY A CA 1
ATOM 791 C C . GLY A 1 98 ? -19.701 -0.224 14.515 1.00 92.62 98 GLY A C 1
ATOM 792 O O . GLY A 1 98 ? -20.265 -1.045 15.224 1.00 92.62 98 GLY A O 1
ATOM 793 N N . TYR A 1 99 ? -18.684 -0.549 13.705 1.00 93.19 99 TYR A N 1
ATOM 794 C CA . TYR A 1 99 ? -18.073 -1.879 13.728 1.00 93.19 99 TYR A CA 1
ATOM 795 C C . TYR A 1 99 ? -17.404 -2.159 15.077 1.00 93.19 99 TYR A C 1
ATOM 797 O O . TYR A 1 99 ? -16.802 -1.263 15.669 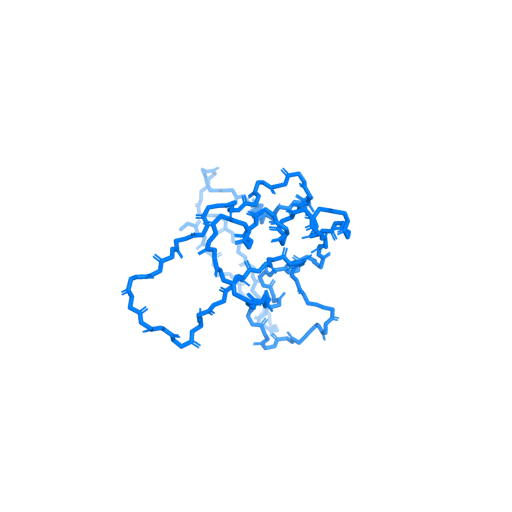1.00 93.19 99 TYR A O 1
ATOM 805 N N . ASP A 1 100 ? -17.440 -3.423 15.498 1.00 91.94 100 ASP A N 1
ATOM 806 C CA . ASP A 1 100 ? -16.760 -3.909 16.706 1.00 91.94 100 ASP A CA 1
ATOM 807 C C . ASP A 1 100 ? -15.365 -4.498 16.413 1.00 91.94 100 ASP A C 1
ATOM 809 O O . ASP A 1 100 ? -14.543 -4.651 17.318 1.00 91.94 100 ASP A O 1
ATOM 813 N N . GLU A 1 101 ? -15.066 -4.795 15.142 1.00 92.31 101 GLU A N 1
ATOM 814 C CA . GLU A 1 101 ? -13.825 -5.442 14.706 1.00 92.31 101 GLU A CA 1
ATOM 815 C C . GLU A 1 101 ? -13.061 -4.640 13.638 1.00 92.31 101 GLU A C 1
ATOM 817 O O . GLU A 1 101 ? -13.630 -3.865 12.861 1.00 92.31 101 GLU A O 1
ATOM 822 N N . VAL A 1 102 ? -11.744 -4.872 13.577 1.00 93.81 102 VAL A N 1
ATOM 823 C CA . VAL A 1 102 ? -10.805 -4.258 12.623 1.00 93.81 102 VAL A CA 1
ATOM 824 C C . VAL A 1 102 ? -9.964 -5.344 11.950 1.00 93.81 102 VAL A C 1
ATOM 826 O O . VAL A 1 102 ? -9.504 -6.263 12.630 1.00 93.81 102 VAL A O 1
ATOM 829 N N . ALA A 1 103 ? -9.724 -5.213 10.642 1.00 87.94 103 ALA A N 1
ATOM 830 C CA . ALA A 1 103 ? -8.798 -6.040 9.860 1.00 87.94 103 ALA A CA 1
ATOM 831 C C . ALA A 1 103 ? -7.757 -5.225 9.087 1.00 87.94 103 ALA A C 1
ATOM 833 O O . ALA A 1 103 ? -8.061 -4.072 8.693 1.00 87.94 103 ALA A O 1
#